Protein AF-A0A4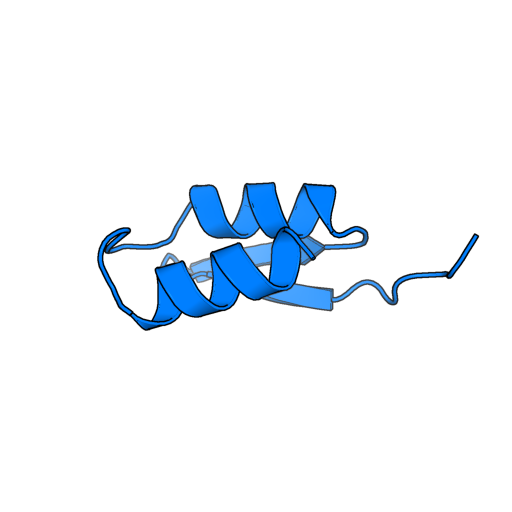44KCD8-F1 (afdb_monomer_lite)

Secondary structure (DSSP, 8-state):
------EEEEPTTS-EEEE-SHHHHHHHHHHH-S-TTSHHHHHHHHHHH-

Radius of gyration: 11.06 Å; chains: 1; bounding box: 26×28×24 Å

pLDDT: mean 74.61, std 7.82, range [45.66, 81.25]

Sequence (50 aa):
MSRFLPLTIRFADGGSMVVSSIAEAKKALARAWKDKDAPAYVAAARLVDD

Foldseek 3Di:
DDFQDFDWDQAPVRDIDTDRALVSQLVVLVPRPPDCPPPVSVVSNVVSVD

Structure (mmCIF, N/CA/C/O backbone):
data_AF-A0A444KCD8-F1
#
_entry.id   AF-A0A444KCD8-F1
#
loop_
_atom_site.group_PDB
_atom_site.id
_atom_site.type_symbol
_atom_site.label_atom_id
_atom_site.label_alt_id
_atom_site.label_comp_id
_atom_site.label_asym_id
_atom_site.label_entity_id
_atom_site.label_seq_id
_atom_site.pdbx_PDB_ins_code
_atom_site.Cartn_x
_atom_site.Cartn_y
_atom_site.Cartn_z
_atom_site.occupancy
_atom_site.B_iso_or_equiv
_atom_site.auth_seq_id
_atom_site.auth_comp_id
_atom_site.auth_asym_id
_atom_site.auth_atom_id
_atom_site.pdbx_PDB_model_num
ATOM 1 N N . MET A 1 1 ? 15.278 -12.994 -13.184 1.00 45.66 1 MET A N 1
ATOM 2 C CA . MET A 1 1 ? 14.997 -11.909 -12.222 1.00 45.66 1 MET A CA 1
ATOM 3 C C . MET A 1 1 ? 13.985 -10.974 -12.865 1.00 45.66 1 MET A C 1
ATOM 5 O O . MET A 1 1 ? 14.369 -10.223 -13.757 1.00 45.66 1 MET A O 1
ATOM 9 N N . SER A 1 2 ? 12.693 -11.103 -12.543 1.00 51.06 2 SER A N 1
ATOM 10 C CA . SER A 1 2 ? 11.679 -10.218 -13.126 1.00 51.06 2 SER A CA 1
ATOM 11 C C . SER A 1 2 ? 11.942 -8.797 -12.629 1.00 51.06 2 SER A C 1
ATOM 13 O O . SER A 1 2 ? 12.108 -8.541 -11.437 1.00 51.06 2 SER A O 1
ATOM 15 N N . ARG A 1 3 ? 12.086 -7.877 -13.579 1.00 57.41 3 ARG A N 1
ATOM 16 C CA . ARG A 1 3 ? 12.271 -6.459 -13.308 1.00 57.41 3 ARG A CA 1
ATOM 17 C C . ARG A 1 3 ? 10.906 -5.927 -12.885 1.00 57.41 3 ARG A C 1
ATOM 19 O O . ARG A 1 3 ? 10.100 -5.583 -13.743 1.00 57.41 3 ARG A O 1
ATOM 26 N N . PHE A 1 4 ? 10.618 -5.938 -11.586 1.00 60.88 4 PHE A N 1
ATOM 27 C CA . PHE A 1 4 ? 9.472 -5.201 -11.068 1.00 60.88 4 PHE A CA 1
ATOM 28 C C . PHE A 1 4 ? 9.658 -3.738 -11.473 1.00 60.88 4 PHE A C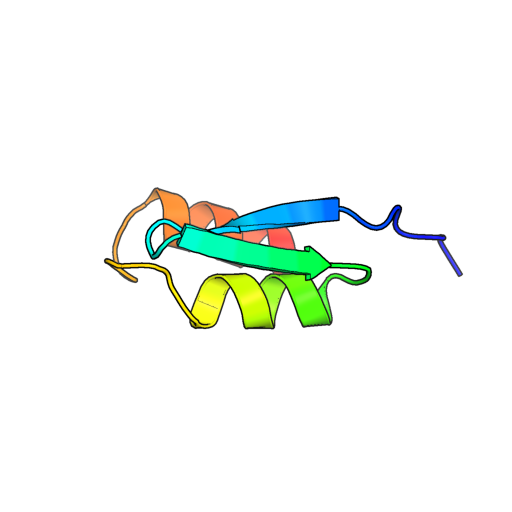 1
ATOM 30 O O . PHE A 1 4 ? 10.706 -3.137 -11.220 1.00 60.88 4 PHE A O 1
ATOM 37 N N . LEU A 1 5 ? 8.684 -3.195 -12.204 1.00 67.25 5 LEU A N 1
ATOM 38 C CA . LEU A 1 5 ? 8.689 -1.781 -12.543 1.00 67.25 5 LEU A CA 1
ATOM 39 C C . LEU A 1 5 ? 8.589 -0.985 -11.236 1.00 67.25 5 LEU A C 1
ATOM 41 O O . LEU A 1 5 ? 7.740 -1.318 -10.409 1.00 67.25 5 LEU A O 1
ATOM 45 N N . PRO A 1 6 ? 9.437 0.037 -11.027 1.00 73.31 6 PRO A N 1
ATOM 46 C CA . PRO A 1 6 ? 9.334 0.886 -9.852 1.00 73.31 6 PRO A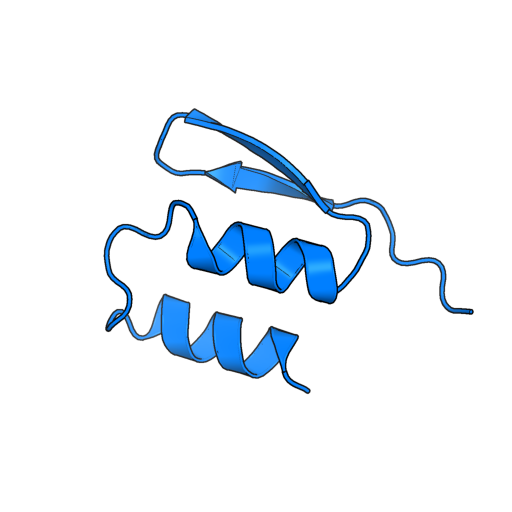 CA 1
ATOM 47 C C . PRO A 1 6 ? 7.964 1.572 -9.842 1.00 73.31 6 PRO A C 1
ATOM 49 O O . PRO A 1 6 ? 7.648 2.364 -10.730 1.00 73.31 6 PRO A O 1
ATOM 52 N N . LEU A 1 7 ? 7.143 1.242 -8.846 1.00 78.81 7 LEU A N 1
ATOM 53 C CA . LEU A 1 7 ? 5.819 1.820 -8.645 1.00 78.81 7 LEU A CA 1
ATOM 54 C C . LEU A 1 7 ? 5.894 2.904 -7.578 1.00 78.81 7 LEU A C 1
ATOM 56 O O . LEU A 1 7 ? 6.336 2.657 -6.459 1.00 78.81 7 LEU A O 1
ATOM 60 N N . THR A 1 8 ? 5.431 4.106 -7.903 1.00 79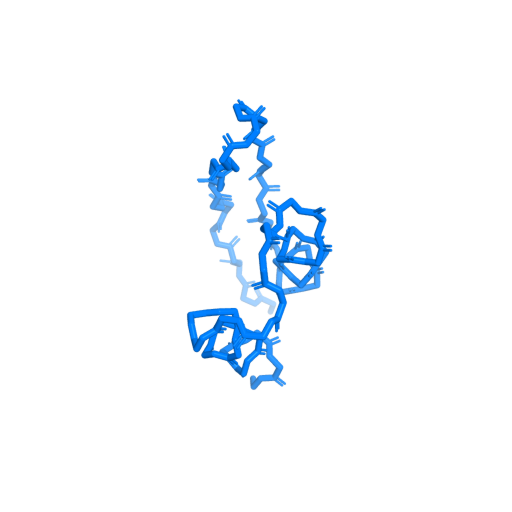.62 8 THR A N 1
ATOM 61 C CA . THR A 1 8 ? 5.338 5.196 -6.929 1.00 79.62 8 THR A CA 1
ATOM 62 C C . THR A 1 8 ? 4.019 5.095 -6.177 1.00 79.62 8 THR A C 1
ATOM 64 O O . THR A 1 8 ? 2.955 5.359 -6.735 1.00 79.62 8 THR A O 1
ATOM 67 N N . ILE A 1 9 ? 4.086 4.742 -4.898 1.00 80.25 9 ILE A N 1
ATOM 68 C CA . ILE A 1 9 ? 2.933 4.702 -3.999 1.00 80.25 9 ILE A CA 1
ATOM 69 C C . ILE A 1 9 ? 2.840 6.047 -3.280 1.00 80.25 9 ILE A C 1
ATOM 71 O O . ILE A 1 9 ? 3.837 6.544 -2.753 1.00 80.25 9 ILE A O 1
ATOM 75 N N . ARG A 1 10 ? 1.648 6.645 -3.247 1.00 77.06 10 ARG A N 1
ATOM 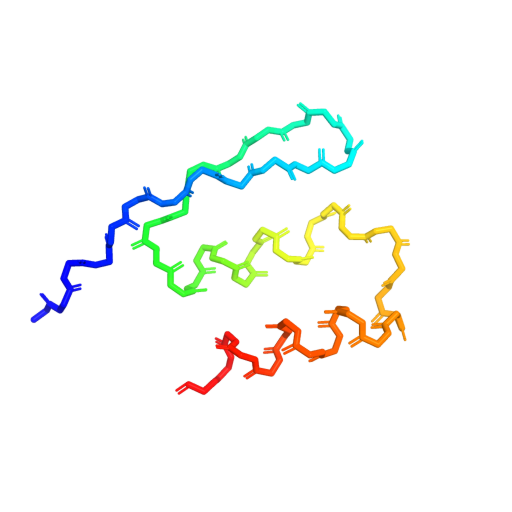76 C CA . ARG A 1 10 ? 1.343 7.816 -2.414 1.00 77.06 10 ARG A CA 1
ATOM 77 C C . ARG A 1 10 ? 0.607 7.364 -1.161 1.00 77.06 10 ARG A C 1
ATOM 79 O O . ARG A 1 10 ? -0.400 6.669 -1.250 1.00 77.06 10 ARG A O 1
ATOM 86 N N . PHE A 1 11 ? 1.117 7.762 -0.006 1.00 75.88 11 PHE A N 1
ATOM 87 C CA . PHE A 1 11 ? 0.504 7.508 1.287 1.00 75.88 11 PHE A CA 1
ATOM 88 C C . PHE A 1 11 ? -0.510 8.597 1.628 1.00 75.88 11 PHE A C 1
ATOM 90 O O . PHE A 1 11 ? -0.389 9.742 1.193 1.00 75.88 11 PHE A O 1
ATOM 97 N N . ALA A 1 12 ? -1.487 8.240 2.462 1.00 70.62 12 ALA A N 1
ATOM 98 C CA . ALA A 1 12 ? -2.488 9.178 2.970 1.00 70.62 12 ALA A CA 1
ATOM 99 C C . ALA A 1 12 ? -1.871 10.322 3.799 1.00 70.62 12 ALA A C 1
ATOM 101 O O . ALA A 1 12 ? -2.459 11.392 3.888 1.00 70.62 12 ALA A O 1
ATOM 102 N N . ASP A 1 13 ? -0.670 10.112 4.345 1.00 70.12 13 ASP A N 1
ATOM 103 C CA . ASP A 1 13 ? 0.108 11.102 5.103 1.00 70.12 13 ASP A CA 1
ATOM 104 C C . ASP A 1 13 ? 0.862 12.105 4.197 1.00 70.12 13 ASP A C 1
ATOM 106 O O . ASP A 1 13 ? 1.779 12.800 4.619 1.00 70.12 13 ASP A O 1
ATOM 110 N N . GLY A 1 14 ? 0.563 12.122 2.892 1.00 73.50 14 GLY A N 1
ATOM 111 C CA . GLY A 1 14 ? 1.229 12.975 1.898 1.00 73.50 14 GLY A CA 1
ATOM 112 C C . GLY A 1 14 ? 2.625 12.499 1.474 1.00 73.50 14 GLY A C 1
ATOM 113 O O . GLY A 1 14 ? 3.163 12.980 0.476 1.00 73.50 14 GLY A O 1
ATOM 114 N N . GLY A 1 15 ? 3.201 11.519 2.176 1.00 78.38 15 GLY A N 1
ATOM 115 C CA . GLY A 1 15 ? 4.446 10.863 1.784 1.00 78.38 15 GLY A CA 1
ATOM 116 C C . GLY A 1 15 ? 4.299 10.054 0.493 1.00 78.38 15 GLY A C 1
ATOM 117 O O . GLY A 1 15 ? 3.226 9.549 0.171 1.00 78.38 15 GLY A O 1
ATOM 118 N N . SER A 1 16 ? 5.392 9.873 -0.243 1.00 79.75 16 SER A N 1
ATOM 119 C CA . SER A 1 16 ? 5.438 8.928 -1.363 1.00 79.75 16 SER A CA 1
ATOM 120 C C . SER A 1 16 ? 6.642 8.006 -1.236 1.00 79.75 16 SER A C 1
ATOM 122 O O . SER A 1 16 ? 7.666 8.386 -0.670 1.00 79.75 16 SER A O 1
ATOM 124 N N . MET A 1 17 ? 6.508 6.776 -1.722 1.00 81.25 17 MET A N 1
ATOM 125 C CA . MET A 1 17 ? 7.595 5.806 -1.769 1.00 81.25 17 MET A CA 1
ATOM 126 C C . MET A 1 17 ? 7.597 5.120 -3.125 1.00 81.25 17 MET A C 1
ATOM 128 O O . MET A 1 17 ? 6.572 4.613 -3.575 1.00 81.25 17 MET A O 1
ATOM 132 N N . VAL A 1 18 ? 8.764 5.102 -3.763 1.00 80.94 18 VAL A N 1
ATOM 133 C CA . VAL A 1 18 ? 9.002 4.270 -4.939 1.00 80.94 18 VAL A CA 1
ATOM 134 C C . VAL A 1 18 ? 9.299 2.866 -4.444 1.00 80.94 18 VAL A C 1
ATOM 136 O O . VAL A 1 18 ? 10.155 2.673 -3.586 1.00 80.94 18 VAL A O 1
ATOM 139 N N . VAL A 1 19 ? 8.557 1.903 -4.962 1.00 78.56 19 VAL A N 1
ATOM 140 C CA . VAL A 1 19 ? 8.611 0.510 -4.556 1.00 78.56 19 VAL A CA 1
ATOM 141 C C . VAL A 1 19 ? 9.054 -0.309 -5.750 1.00 78.56 19 VAL A C 1
ATOM 143 O O . VAL A 1 19 ? 8.385 -0.339 -6.780 1.00 78.56 19 VAL A O 1
ATOM 146 N N . SER A 1 20 ? 10.209 -0.951 -5.611 1.00 76.94 20 SER A N 1
ATOM 147 C CA . SER A 1 20 ? 10.848 -1.722 -6.683 1.00 76.94 20 SER A CA 1
ATOM 148 C C . SER A 1 20 ? 10.786 -3.236 -6.461 1.00 76.94 20 SER A C 1
ATOM 150 O O . SER A 1 20 ? 11.250 -4.010 -7.295 1.00 76.94 20 SER A O 1
ATOM 152 N N . SER A 1 21 ? 10.215 -3.676 -5.335 1.00 77.75 21 SER A N 1
ATOM 153 C CA . SER A 1 21 ? 10.079 -5.086 -4.970 1.00 77.75 21 SER A CA 1
ATOM 154 C C . SER A 1 21 ? 8.871 -5.332 -4.065 1.00 77.75 21 SER A C 1
ATOM 156 O O . SER A 1 21 ? 8.413 -4.433 -3.357 1.00 77.75 21 SER A O 1
ATOM 158 N N . ILE A 1 22 ? 8.402 -6.581 -4.028 1.00 79.06 22 ILE A N 1
ATOM 159 C CA . ILE A 1 22 ? 7.339 -7.046 -3.120 1.00 79.06 22 ILE A CA 1
ATOM 160 C C . ILE A 1 22 ? 7.719 -6.790 -1.647 1.00 79.06 22 ILE A C 1
ATOM 162 O O . ILE A 1 22 ? 6.896 -6.334 -0.855 1.00 79.06 22 ILE A O 1
ATOM 166 N N . ALA A 1 23 ? 8.992 -6.972 -1.279 1.00 78.44 23 ALA A N 1
ATOM 167 C CA . ALA A 1 23 ? 9.479 -6.687 0.074 1.00 78.44 23 ALA A CA 1
ATOM 168 C C . ALA A 1 23 ? 9.346 -5.199 0.452 1.00 78.44 23 ALA A C 1
ATOM 170 O O . ALA A 1 23 ? 8.968 -4.864 1.579 1.00 78.44 23 ALA A O 1
ATOM 171 N N . GLU A 1 24 ? 9.625 -4.293 -0.491 1.00 76.94 24 GLU A N 1
ATOM 172 C CA . GLU A 1 24 ? 9.387 -2.862 -0.297 1.00 76.94 24 GLU A CA 1
ATOM 173 C C . GLU A 1 24 ? 7.889 -2.525 -0.257 1.00 76.94 24 GLU A C 1
ATOM 175 O O . GLU A 1 24 ? 7.493 -1.674 0.539 1.00 76.94 24 GLU A O 1
ATOM 180 N N . ALA A 1 25 ? 7.049 -3.228 -1.027 1.00 79.00 25 ALA A N 1
ATOM 181 C CA . ALA A 1 25 ? 5.596 -3.053 -1.006 1.00 79.00 25 ALA A CA 1
ATOM 182 C C . ALA A 1 25 ? 5.020 -3.424 0.365 1.00 79.00 25 ALA A C 1
ATOM 184 O O . ALA A 1 25 ? 4.235 -2.666 0.932 1.00 79.00 25 ALA A O 1
ATOM 185 N N . LYS A 1 26 ? 5.493 -4.526 0.960 1.00 80.69 26 LYS A N 1
ATOM 186 C CA . LYS A 1 26 ? 5.108 -4.964 2.310 1.00 80.69 26 LYS A CA 1
ATOM 187 C C . LYS A 1 26 ? 5.508 -3.935 3.371 1.00 80.69 26 LYS A C 1
ATOM 189 O O . LYS A 1 26 ? 4.714 -3.602 4.251 1.00 80.69 26 LYS A O 1
ATOM 194 N N . LYS A 1 27 ? 6.716 -3.364 3.259 1.00 80.50 27 LYS A N 1
ATOM 195 C CA . LYS A 1 27 ? 7.181 -2.266 4.131 1.00 80.50 27 LYS A CA 1
ATOM 196 C C . LYS A 1 27 ? 6.369 -0.983 3.958 1.00 80.50 27 LYS A C 1
ATOM 198 O O . LYS A 1 27 ? 6.142 -0.282 4.942 1.00 80.50 27 LYS A O 1
ATOM 203 N N . ALA A 1 28 ? 5.973 -0.650 2.733 1.00 79.56 28 ALA A N 1
ATOM 204 C CA . ALA A 1 28 ? 5.123 0.501 2.447 1.00 79.56 28 ALA A CA 1
ATOM 205 C C . ALA A 1 28 ? 3.725 0.315 3.060 1.00 79.56 28 ALA A C 1
ATOM 207 O O . ALA A 1 28 ? 3.242 1.207 3.758 1.00 79.56 28 ALA A O 1
ATOM 208 N N . LEU A 1 29 ? 3.130 -0.869 2.882 1.00 77.06 29 LEU A N 1
ATOM 209 C CA . LEU A 1 29 ? 1.825 -1.235 3.430 1.00 77.06 29 LEU A CA 1
ATOM 210 C C . LEU A 1 29 ? 1.790 -1.128 4.962 1.00 77.06 29 LEU A C 1
ATOM 212 O O . LEU A 1 29 ? 0.859 -0.565 5.528 1.00 77.06 29 LEU A O 1
ATOM 216 N N . ALA A 1 30 ? 2.831 -1.615 5.641 1.00 75.12 30 ALA A N 1
ATOM 217 C CA . ALA A 1 30 ? 2.897 -1.628 7.101 1.00 75.12 30 ALA A CA 1
ATOM 218 C C . ALA A 1 30 ? 3.104 -0.240 7.745 1.00 75.12 30 ALA A C 1
ATOM 220 O O . ALA A 1 30 ? 2.899 -0.105 8.955 1.00 75.12 30 ALA A O 1
ATOM 221 N N . ARG A 1 31 ? 3.540 0.768 6.972 1.00 72.88 31 ARG A N 1
ATOM 222 C CA . ARG A 1 31 ? 3.998 2.065 7.498 1.00 72.88 31 ARG A CA 1
ATOM 223 C C . ARG A 1 31 ? 2.878 3.069 7.751 1.00 72.88 31 ARG A C 1
ATOM 225 O O . ARG A 1 31 ? 2.744 3.543 8.870 1.00 72.88 31 ARG A O 1
ATOM 232 N N . ALA A 1 32 ? 2.121 3.425 6.716 1.00 68.69 32 ALA A N 1
ATOM 233 C CA . ALA A 1 32 ? 1.215 4.581 6.749 1.00 68.69 32 ALA A CA 1
ATOM 234 C C . ALA A 1 32 ? -0.264 4.201 6.589 1.00 68.69 32 ALA A C 1
ATOM 236 O O . ALA A 1 32 ? -1.111 5.059 6.333 1.00 68.69 32 ALA A O 1
ATOM 237 N N . TRP A 1 33 ? -0.587 2.912 6.703 1.00 71.19 33 TRP A N 1
ATOM 238 C CA . TRP A 1 33 ? -1.969 2.474 6.636 1.00 71.19 33 TRP A CA 1
ATOM 239 C C . TRP A 1 33 ? -2.681 2.799 7.948 1.00 71.19 33 TRP A C 1
ATOM 241 O O . TRP A 1 33 ? -2.310 2.302 9.010 1.00 71.19 33 TRP A O 1
ATOM 251 N N . LYS A 1 34 ? -3.695 3.662 7.855 1.00 69.50 34 LYS A N 1
ATOM 252 C CA . LYS A 1 34 ? -4.397 4.239 9.009 1.00 69.50 34 LYS A CA 1
ATOM 253 C C . LYS A 1 34 ? -5.137 3.195 9.850 1.00 69.50 34 LYS A C 1
ATOM 255 O O . LYS A 1 34 ? -5.223 3.351 11.060 1.00 69.50 34 LYS A O 1
ATOM 260 N N . ASP A 1 35 ? -5.638 2.144 9.208 1.00 76.88 35 ASP A N 1
ATOM 261 C CA . ASP A 1 35 ? -6.383 1.057 9.844 1.00 76.88 35 ASP A CA 1
ATOM 262 C C . ASP A 1 35 ? -5.957 -0.319 9.303 1.00 76.88 35 ASP A C 1
ATOM 264 O O . ASP A 1 35 ? -6.207 -0.653 8.143 1.00 76.88 35 ASP A O 1
ATOM 268 N N . LYS A 1 36 ? -5.274 -1.104 10.139 1.00 71.25 36 LYS A N 1
ATOM 269 C CA . LYS A 1 36 ? -4.719 -2.416 9.769 1.00 71.25 36 LYS A CA 1
ATOM 270 C C . LYS A 1 36 ? -5.761 -3.539 9.795 1.00 71.25 36 LYS A C 1
ATOM 272 O O . LYS A 1 36 ? -5.473 -4.620 9.294 1.00 71.25 36 LYS A O 1
ATOM 277 N N . ASP A 1 37 ? -6.958 -3.273 10.311 1.00 74.38 37 ASP A N 1
ATOM 278 C CA . ASP A 1 37 ? -8.108 -4.178 10.233 1.00 74.38 37 ASP A CA 1
ATOM 279 C C . ASP A 1 37 ? -9.009 -3.858 9.033 1.00 74.38 37 ASP A C 1
ATOM 281 O O . ASP A 1 37 ? -9.953 -4.592 8.732 1.00 74.38 37 ASP A O 1
ATOM 285 N N . ALA A 1 38 ? -8.706 -2.789 8.285 1.00 80.25 38 ALA A N 1
ATOM 286 C CA . ALA A 1 38 ? -9.459 -2.461 7.089 1.00 80.25 38 ALA A CA 1
ATOM 287 C C . ALA A 1 38 ? -9.390 -3.621 6.074 1.00 80.25 38 ALA A C 1
ATOM 289 O O . ALA A 1 38 ? -8.299 -4.109 5.757 1.00 80.25 38 ALA A O 1
ATOM 290 N N . PRO A 1 39 ? -10.518 -4.006 5.449 1.00 78.50 39 PRO A N 1
ATOM 291 C CA . PRO A 1 39 ? -10.543 -5.088 4.463 1.00 78.50 39 PRO A CA 1
ATOM 292 C C . PRO A 1 39 ? -9.610 -4.816 3.273 1.00 78.50 39 PRO A C 1
ATOM 294 O O . PRO A 1 39 ? -9.047 -5.742 2.693 1.00 78.50 39 PRO A O 1
ATOM 297 N N . ALA A 1 40 ? -9.377 -3.541 2.948 1.00 77.88 40 ALA A N 1
ATOM 298 C CA . ALA A 1 40 ? -8.413 -3.131 1.935 1.00 77.88 40 ALA A CA 1
ATOM 299 C C . ALA A 1 40 ? -6.947 -3.393 2.347 1.00 77.88 40 ALA A C 1
ATOM 301 O O . ALA A 1 40 ? -6.148 -3.761 1.488 1.00 77.88 40 ALA A O 1
ATOM 302 N N . TYR A 1 41 ? -6.597 -3.273 3.636 1.00 78.94 41 TYR A N 1
ATOM 303 C CA . TYR A 1 41 ? -5.267 -3.647 4.133 1.00 78.94 41 TYR A CA 1
ATOM 304 C C . TYR A 1 41 ? -5.072 -5.158 4.045 1.00 78.94 41 TYR A C 1
ATOM 306 O O . TYR A 1 41 ? -4.047 -5.609 3.550 1.00 78.94 41 TYR A O 1
ATOM 314 N N . VAL A 1 42 ? -6.071 -5.942 4.463 1.00 80.88 42 VAL A N 1
ATOM 315 C CA . VAL A 1 42 ? -6.015 -7.413 4.430 1.00 80.88 42 VAL A CA 1
ATOM 316 C C . VAL A 1 42 ? -5.889 -7.932 2.996 1.00 80.88 42 VAL A C 1
ATOM 318 O O . VAL A 1 42 ? -5.060 -8.800 2.724 1.00 80.88 42 VAL A O 1
ATOM 321 N N . ALA A 1 43 ? -6.662 -7.373 2.060 1.00 81.12 43 ALA A N 1
ATOM 322 C CA . ALA A 1 43 ? -6.571 -7.725 0.646 1.00 81.12 43 ALA A CA 1
ATOM 323 C C . ALA A 1 43 ? -5.190 -7.388 0.065 1.00 81.12 43 ALA A C 1
ATOM 325 O O . ALA A 1 43 ? -4.580 -8.218 -0.605 1.00 81.12 43 ALA A O 1
ATOM 326 N N . ALA A 1 44 ? -4.671 -6.195 0.361 1.00 79.56 44 ALA A N 1
ATOM 327 C CA . ALA A 1 44 ? -3.355 -5.781 -0.102 1.00 79.56 44 ALA A CA 1
ATOM 328 C C . ALA A 1 44 ? -2.224 -6.596 0.548 1.00 79.56 44 ALA A C 1
ATOM 330 O O . ALA A 1 44 ? -1.291 -6.986 -0.140 1.00 79.56 44 ALA A O 1
ATOM 331 N N . ALA A 1 45 ? -2.318 -6.921 1.838 1.00 80.62 45 ALA A N 1
ATOM 332 C CA . ALA A 1 45 ? -1.360 -7.783 2.523 1.00 80.62 45 ALA A CA 1
ATOM 333 C C . ALA A 1 45 ? -1.316 -9.177 1.889 1.00 80.62 45 ALA A C 1
ATOM 335 O O . ALA A 1 45 ? -0.232 -9.702 1.666 1.00 80.62 45 ALA A O 1
ATOM 336 N N . ARG A 1 46 ? -2.479 -9.735 1.531 1.00 81.06 46 ARG A N 1
ATOM 337 C CA . ARG A 1 46 ? -2.577 -11.031 0.852 1.00 81.06 46 ARG A CA 1
ATOM 338 C C . ARG A 1 46 ? -1.959 -11.013 -0.548 1.00 81.06 46 ARG A C 1
ATOM 340 O O . ARG A 1 46 ? -1.279 -11.960 -0.903 1.00 81.06 46 ARG A O 1
ATOM 347 N N . LEU A 1 47 ? -2.149 -9.936 -1.313 1.00 78.88 47 LEU A N 1
ATOM 348 C CA . LEU A 1 47 ? -1.565 -9.770 -2.655 1.00 78.88 47 LEU A CA 1
ATOM 349 C C . LEU A 1 47 ? -0.036 -9.630 -2.659 1.00 78.88 47 LEU A C 1
ATOM 351 O O . LEU A 1 47 ? 0.585 -9.791 -3.701 1.00 78.88 47 LEU A O 1
ATOM 355 N N . VAL A 1 48 ? 0.555 -9.247 -1.527 1.00 76.19 48 VAL A N 1
ATOM 356 C CA . VAL A 1 48 ? 2.003 -9.027 -1.386 1.00 76.19 48 VAL A CA 1
ATOM 357 C C . VAL A 1 48 ? 2.684 -10.236 -0.716 1.00 76.19 48 VAL A C 1
ATOM 359 O O . VAL A 1 48 ? 3.910 -10.290 -0.665 1.00 76.19 48 VAL A O 1
ATOM 362 N N . ASP A 1 49 ? 1.918 -11.188 -0.177 1.00 73.75 49 ASP A N 1
ATOM 363 C CA . ASP A 1 49 ? 2.439 -12.426 0.429 1.00 73.75 49 ASP A CA 1
ATOM 364 C C . ASP A 1 49 ? 2.445 -13.624 -0.546 1.00 73.75 49 ASP A C 1
ATOM 366 O O . ASP A 1 49 ? 3.177 -14.579 -0.300 1.00 73.75 49 ASP A O 1
ATOM 370 N N . ASP A 1 50 ? 1.665 -13.553 -1.634 1.00 56.97 50 ASP A N 1
ATOM 371 C CA .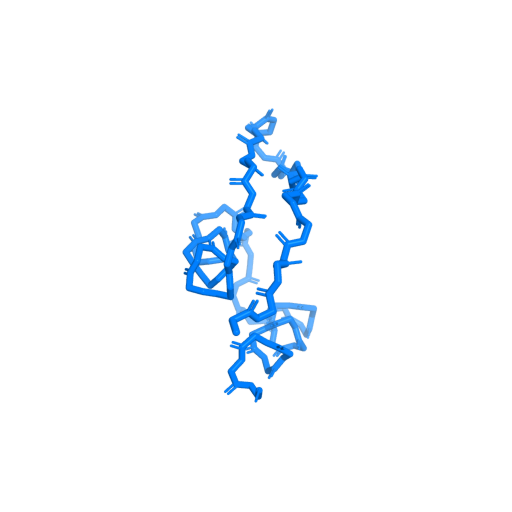 ASP A 1 50 ? 1.585 -14.542 -2.732 1.00 56.97 50 ASP A CA 1
ATOM 372 C C . ASP A 1 50 ? 2.662 -14.295 -3.811 1.00 56.97 50 ASP A C 1
ATOM 374 O O . ASP A 1 50 ? 3.280 -15.281 -4.278 1.00 56.97 50 ASP A O 1
#